Protein AF-A0A0F8ZKE1-F1 (afdb_monomer_lite)

Secondary structure (DSSP, 8-state):
--EEE--GGG--GGGSSSS-TTHHHHHHHHHHHTT-S-EEE--TTT-TTHHHHHHHHHHHHHHHHHHHT-

Structure (mmCIF, N/CA/C/O backbone):
data_AF-A0A0F8ZKE1-F1
#
_entry.id   AF-A0A0F8ZKE1-F1
#
loop_
_atom_site.group_PDB
_atom_site.id
_atom_site.type_symbol
_atom_site.label_atom_id
_atom_site.label_alt_id
_atom_site.label_comp_id
_atom_site.label_asym_id
_atom_site.label_entity_id
_atom_site.label_seq_id
_atom_site.pdbx_PDB_ins_code
_atom_site.Cartn_x
_atom_site.Cartn_y
_atom_site.Cartn_z
_atom_site.occupancy
_atom_site.B_iso_or_equiv
_atom_site.auth_seq_id
_atom_site.auth_comp_id
_atom_site.auth_asym_id
_atom_site.auth_atom_id
_atom_site.pdbx_PDB_model_num
ATOM 1 N N . MET A 1 1 ? -6.945 -8.812 4.970 1.00 84.25 1 MET A N 1
ATOM 2 C CA . MET A 1 1 ? -5.602 -9.100 4.404 1.00 84.25 1 MET A CA 1
ATOM 3 C C . MET A 1 1 ? -5.108 -7.889 3.616 1.00 84.25 1 MET A C 1
ATOM 5 O O . MET A 1 1 ? -5.920 -7.018 3.322 1.00 84.25 1 MET A O 1
ATOM 9 N N . VAL A 1 2 ? -3.805 -7.787 3.340 1.00 90.38 2 VAL A N 1
ATOM 10 C CA . VAL A 1 2 ? -3.155 -6.666 2.624 1.00 90.38 2 VAL A CA 1
ATOM 11 C C . VAL A 1 2 ? -2.247 -7.250 1.550 1.00 90.38 2 VAL A C 1
ATOM 13 O O . VAL A 1 2 ? -1.628 -8.282 1.801 1.00 90.38 2 VAL A O 1
ATOM 16 N N . LEU A 1 3 ? -2.148 -6.593 0.394 1.00 92.50 3 LEU A N 1
ATOM 17 C CA . LEU A 1 3 ? -1.267 -7.008 -0.694 1.00 92.50 3 LEU A CA 1
ATOM 18 C C . LEU A 1 3 ? -0.136 -5.997 -0.910 1.00 92.50 3 LEU A C 1
ATOM 20 O O . LEU A 1 3 ? -0.387 -4.800 -1.038 1.00 92.50 3 LEU A O 1
ATOM 24 N N . PHE A 1 4 ? 1.094 -6.500 -0.996 1.00 93.00 4 PHE A N 1
ATOM 25 C CA . PHE A 1 4 ? 2.278 -5.720 -1.347 1.00 93.00 4 PHE A CA 1
ATOM 26 C C . PHE A 1 4 ? 2.829 -6.212 -2.689 1.00 93.00 4 PHE A C 1
ATOM 28 O O . PHE A 1 4 ? 3.304 -7.342 -2.792 1.00 93.00 4 PHE A O 1
ATOM 35 N N . GLY A 1 5 ? 2.748 -5.370 -3.718 1.00 91.50 5 GLY A N 1
ATOM 36 C CA . GLY A 1 5 ? 3.404 -5.586 -5.005 1.00 91.50 5 GLY A CA 1
ATOM 37 C C . GLY A 1 5 ? 4.841 -5.088 -4.931 1.00 91.50 5 GLY A C 1
ATOM 38 O O . GLY A 1 5 ? 5.076 -3.890 -5.048 1.00 91.50 5 GLY A O 1
ATOM 39 N N . ASN A 1 6 ? 5.782 -5.994 -4.680 1.00 92.81 6 ASN A N 1
ATOM 40 C CA . ASN A 1 6 ? 7.184 -5.643 -4.467 1.00 92.81 6 ASN A CA 1
ATOM 41 C C . ASN A 1 6 ? 7.992 -5.598 -5.781 1.00 92.81 6 ASN A C 1
ATOM 43 O O . ASN A 1 6 ? 7.566 -6.156 -6.789 1.00 92.81 6 ASN A O 1
ATOM 47 N N . LYS A 1 7 ? 9.207 -5.039 -5.713 1.00 89.31 7 LYS A N 1
ATOM 48 C CA . LYS A 1 7 ? 10.192 -4.927 -6.805 1.00 89.31 7 LYS A CA 1
ATOM 49 C C . LYS A 1 7 ? 9.778 -3.986 -7.938 1.00 89.31 7 LYS A C 1
ATOM 51 O O . LYS A 1 7 ? 10.048 -4.257 -9.105 1.00 89.31 7 LYS A O 1
ATOM 56 N N . ILE A 1 8 ? 9.118 -2.879 -7.599 1.00 89.00 8 ILE A N 1
ATOM 57 C CA . ILE A 1 8 ? 8.702 -1.882 -8.603 1.00 89.00 8 ILE A CA 1
ATOM 58 C C . ILE A 1 8 ? 9.896 -1.226 -9.310 1.00 89.00 8 ILE A C 1
ATOM 60 O O . ILE A 1 8 ? 9.744 -0.720 -10.409 1.00 89.00 8 ILE A O 1
ATOM 64 N N . ASP A 1 9 ? 11.089 -1.313 -8.722 1.00 86.19 9 ASP A N 1
ATOM 65 C CA . ASP A 1 9 ? 12.363 -0.911 -9.325 1.00 86.19 9 ASP A CA 1
ATOM 66 C C . ASP A 1 9 ? 12.747 -1.716 -10.578 1.00 86.19 9 ASP A C 1
ATOM 68 O O . ASP A 1 9 ? 13.570 -1.258 -11.364 1.00 86.19 9 ASP A O 1
ATOM 72 N N . LEU A 1 10 ? 12.158 -2.900 -10.777 1.00 84.56 10 LEU A N 1
ATOM 73 C CA . LEU A 1 10 ? 12.370 -3.734 -11.966 1.00 84.56 10 LEU A CA 1
ATOM 74 C C . LEU A 1 10 ? 11.309 -3.509 -13.051 1.00 84.56 10 LEU A C 1
ATOM 76 O O . LEU A 1 10 ? 11.387 -4.125 -14.113 1.00 84.56 10 LEU A O 1
ATOM 80 N N . VAL A 1 11 ? 10.295 -2.687 -12.770 1.00 79.38 11 VAL A N 1
ATOM 81 C CA . VAL A 1 11 ? 9.227 -2.380 -13.718 1.00 79.38 11 VAL A CA 1
ATOM 82 C C . VAL A 1 11 ? 9.668 -1.183 -14.544 1.00 79.38 11 VAL A C 1
ATOM 84 O O . VAL A 1 11 ? 9.731 -0.064 -14.046 1.00 79.38 11 VAL A O 1
ATOM 87 N N . ASP A 1 12 ? 9.964 -1.421 -15.814 1.00 70.50 12 ASP A N 1
ATOM 88 C CA . ASP A 1 12 ? 10.147 -0.344 -16.776 1.00 70.50 12 ASP A CA 1
ATOM 89 C C . ASP A 1 12 ? 8.763 0.105 -17.271 1.00 70.50 12 ASP A C 1
ATOM 91 O O . ASP A 1 12 ? 8.035 -0.646 -17.926 1.00 70.50 12 ASP A O 1
ATOM 95 N N . GLU A 1 13 ? 8.364 1.326 -16.901 1.00 61.59 13 GLU A N 1
ATOM 96 C CA . GLU A 1 13 ? 7.062 1.892 -17.272 1.00 61.59 13 GLU A CA 1
ATOM 97 C C . GLU A 1 13 ? 6.880 1.940 -18.799 1.00 61.59 13 GLU A C 1
ATOM 99 O O . GLU A 1 13 ? 5.764 1.758 -19.284 1.00 61.59 13 GLU A O 1
ATOM 104 N N . ALA A 1 14 ? 7.974 2.047 -19.567 1.00 57.56 14 ALA A N 1
ATOM 105 C CA . ALA A 1 14 ? 7.937 2.032 -21.027 1.00 57.56 14 ALA A CA 1
ATOM 106 C C . ALA A 1 14 ? 7.607 0.647 -21.615 1.00 57.56 14 ALA A C 1
ATOM 108 O O . ALA A 1 14 ? 7.064 0.559 -22.718 1.00 57.56 14 ALA A O 1
ATOM 109 N N . SER A 1 15 ? 7.881 -0.449 -20.894 1.00 54.59 15 SER A N 1
ATOM 110 C CA . SER A 1 15 ? 7.528 -1.801 -21.355 1.00 54.59 15 SER A CA 1
ATOM 111 C C . SER A 1 15 ? 6.044 -2.132 -21.148 1.00 54.59 15 SER A C 1
ATOM 113 O O . SER A 1 15 ? 5.539 -3.081 -21.748 1.00 54.59 15 SER A O 1
ATOM 115 N N . LEU A 1 16 ? 5.333 -1.357 -20.319 1.00 54.25 16 LEU A N 1
ATOM 116 C CA . LEU A 1 16 ? 3.905 -1.535 -20.030 1.00 54.25 16 LEU A CA 1
ATOM 117 C C . LEU A 1 16 ? 2.981 -0.780 -21.002 1.00 54.25 16 LEU A C 1
ATOM 119 O O . LEU A 1 16 ? 1.782 -1.075 -21.054 1.00 54.25 16 LEU A O 1
ATOM 123 N N . ASP A 1 17 ? 3.527 0.145 -21.795 1.00 50.03 17 ASP A N 1
ATOM 124 C CA . ASP A 1 17 ? 2.803 0.888 -22.839 1.00 50.03 17 ASP A CA 1
ATOM 125 C C . ASP A 1 17 ? 2.663 0.088 -24.152 1.00 50.03 17 ASP A C 1
ATOM 127 O O 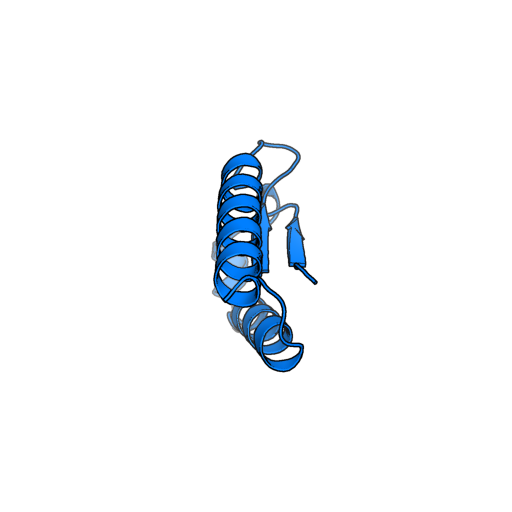. ASP A 1 17 ? 1.834 0.397 -25.010 1.00 50.03 17 ASP A O 1
ATOM 131 N N . GLY A 1 18 ? 3.403 -1.019 -24.284 1.00 48.16 18 GLY A N 1
ATOM 132 C CA . GLY A 1 18 ? 3.336 -1.971 -25.395 1.00 48.16 18 GLY A CA 1
ATOM 133 C C . GLY A 1 18 ? 2.180 -2.975 -25.292 1.00 48.16 18 GLY A C 1
ATOM 134 O O . GLY A 1 18 ? 2.399 -4.181 -25.337 1.00 48.16 18 GLY A O 1
ATOM 135 N N . GLY A 1 19 ? 0.940 -2.501 -25.155 1.00 48.38 19 GLY A N 1
ATOM 136 C CA . GLY A 1 19 ? -0.252 -3.285 -25.509 1.00 48.38 19 GLY A CA 1
ATOM 137 C C . GLY A 1 19 ? -1.016 -4.016 -24.399 1.00 48.38 19 GLY A C 1
ATOM 138 O O . GLY A 1 19 ? -2.063 -4.575 -24.711 1.00 48.38 19 GLY A O 1
ATOM 139 N N . ASN A 1 20 ? -0.597 -3.984 -23.127 1.00 49.72 20 ASN A N 1
ATOM 140 C CA . ASN A 1 20 ? -1.391 -4.530 -22.010 1.00 49.72 20 ASN A CA 1
ATOM 141 C C . ASN A 1 20 ? -1.145 -3.792 -20.676 1.00 49.72 20 ASN A C 1
ATOM 143 O O . ASN A 1 20 ? -0.840 -4.419 -19.666 1.00 49.72 20 ASN A O 1
ATOM 147 N N . SER A 1 21 ? -1.391 -2.478 -20.597 1.00 51.34 21 SER A N 1
ATOM 148 C CA . SER A 1 21 ? -1.398 -1.701 -19.330 1.00 51.34 21 SER A CA 1
ATOM 149 C C . SER A 1 21 ? -2.476 -2.138 -18.306 1.00 51.34 21 SER A C 1
ATOM 151 O O . SER A 1 21 ? -2.854 -1.388 -17.407 1.00 51.34 21 SER A O 1
ATOM 153 N N . ARG A 1 22 ? -3.015 -3.356 -18.441 1.00 54.53 22 ARG A N 1
ATOM 154 C CA . ARG A 1 22 ? -4.053 -3.964 -17.605 1.00 54.53 22 ARG A CA 1
ATOM 155 C C . ARG A 1 22 ? -3.499 -4.644 -16.358 1.00 54.53 22 ARG A C 1
ATOM 157 O O . ARG A 1 22 ? -4.280 -4.919 -15.457 1.00 54.53 22 ARG A O 1
ATOM 164 N N . ASP A 1 23 ? -2.194 -4.878 -16.253 1.00 64.50 23 ASP A N 1
ATOM 165 C CA . ASP A 1 23 ? -1.643 -5.699 -15.167 1.00 64.50 23 ASP A CA 1
ATOM 166 C C . ASP A 1 23 ? -1.837 -5.065 -13.783 1.00 64.50 23 ASP A C 1
ATOM 168 O O . ASP A 1 23 ? -2.327 -5.721 -12.863 1.00 64.50 23 ASP A O 1
ATOM 172 N N . ASN A 1 24 ? -1.591 -3.758 -13.646 1.00 69.69 24 ASN A N 1
ATOM 173 C CA . ASN A 1 24 ? -1.873 -3.047 -12.393 1.00 69.69 24 ASN A CA 1
ATOM 174 C C . ASN A 1 24 ? -3.381 -2.966 -12.098 1.00 69.69 24 ASN A C 1
ATOM 176 O O . ASN A 1 24 ? -3.792 -3.137 -10.949 1.00 69.69 24 ASN A O 1
ATOM 180 N N . ALA A 1 25 ? -4.208 -2.746 -13.126 1.00 77.81 25 ALA A N 1
ATOM 181 C CA . ALA A 1 25 ? -5.661 -2.669 -12.979 1.00 77.81 25 ALA A CA 1
ATOM 182 C C . ALA A 1 25 ? -6.266 -4.015 -12.540 1.00 77.81 25 ALA A C 1
ATOM 184 O O . ALA A 1 25 ? -7.155 -4.048 -11.690 1.00 77.81 25 ALA A O 1
ATOM 185 N N . ASN A 1 26 ? -5.742 -5.129 -13.056 1.00 84.56 26 ASN A N 1
ATOM 186 C CA . ASN A 1 26 ? -6.161 -6.481 -12.693 1.00 84.56 26 ASN A CA 1
ATOM 187 C C . ASN A 1 26 ? -5.849 -6.790 -11.225 1.00 84.56 26 ASN A C 1
ATOM 189 O O . ASN A 1 26 ? -6.692 -7.340 -10.519 1.00 84.56 26 ASN A O 1
ATOM 193 N N . VAL A 1 27 ? -4.660 -6.412 -10.743 1.00 86.50 27 VAL A N 1
ATOM 194 C CA . VAL A 1 27 ? -4.272 -6.634 -9.341 1.00 86.50 27 VAL A CA 1
ATOM 195 C C . VAL A 1 27 ? -5.086 -5.750 -8.395 1.00 86.50 27 VAL A C 1
ATOM 197 O O . VAL A 1 27 ? -5.498 -6.202 -7.325 1.00 86.50 27 VAL A O 1
ATOM 200 N N . GLU A 1 28 ? -5.377 -4.509 -8.792 1.00 86.94 28 GLU A N 1
ATOM 201 C CA . GLU A 1 28 ? -6.249 -3.633 -8.012 1.00 86.94 28 GLU A CA 1
ATOM 202 C C . GLU A 1 28 ? -7.683 -4.178 -7.941 1.00 86.94 28 GLU A C 1
ATOM 204 O O . GLU A 1 28 ? -8.281 -4.201 -6.862 1.00 86.94 28 GLU A O 1
ATOM 209 N N . GLN A 1 29 ? -8.221 -4.669 -9.062 1.00 89.81 29 GLN A N 1
ATOM 210 C CA . GLN A 1 29 ? -9.541 -5.294 -9.101 1.00 89.81 29 GLN A CA 1
ATOM 211 C C . GLN A 1 29 ? -9.579 -6.562 -8.243 1.00 89.81 29 GLN A C 1
ATOM 213 O O . GLN A 1 29 ? -10.459 -6.704 -7.399 1.00 89.81 29 GLN A O 1
ATOM 218 N N . PHE A 1 30 ? -8.565 -7.422 -8.353 1.00 91.12 30 PHE A N 1
ATOM 219 C CA . PHE A 1 30 ? -8.428 -8.611 -7.514 1.00 91.12 30 PHE A CA 1
ATOM 220 C C . PHE A 1 30 ? -8.417 -8.264 -6.018 1.00 91.12 30 PHE A C 1
ATOM 222 O O . PHE A 1 30 ? -9.092 -8.917 -5.218 1.00 91.12 30 PHE A O 1
ATOM 229 N N . ALA A 1 31 ? -7.682 -7.221 -5.622 1.00 92.25 31 ALA A N 1
ATOM 230 C CA . ALA A 1 31 ? -7.638 -6.778 -4.232 1.00 92.25 31 ALA A CA 1
ATOM 231 C C . ALA A 1 31 ? -9.012 -6.289 -3.738 1.00 92.25 31 ALA A C 1
ATOM 233 O O . ALA A 1 31 ? -9.378 -6.558 -2.590 1.00 92.25 31 ALA A O 1
ATOM 234 N N . LYS A 1 32 ? -9.785 -5.609 -4.597 1.00 90.12 32 LYS A N 1
ATOM 235 C CA . LYS A 1 32 ? -11.159 -5.172 -4.297 1.00 90.12 32 LYS A CA 1
ATOM 236 C C . LYS A 1 32 ? -12.106 -6.362 -4.154 1.00 90.12 32 LYS A C 1
ATOM 238 O O . LYS A 1 32 ? -12.790 -6.460 -3.135 1.00 90.12 32 LYS A O 1
ATOM 243 N N . ASP A 1 33 ? -12.088 -7.287 -5.10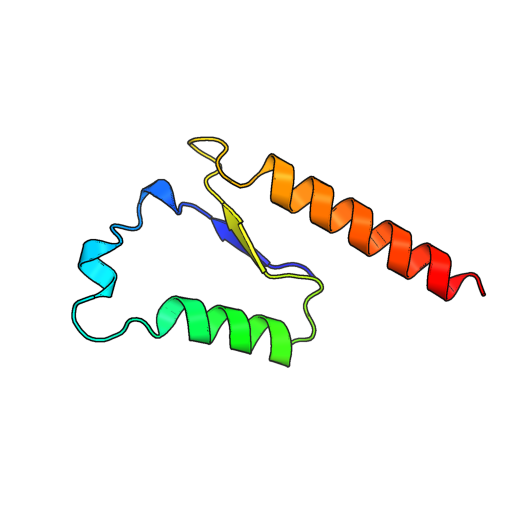9 1.00 94.94 33 ASP A N 1
ATOM 244 C CA . ASP A 1 33 ? -12.970 -8.462 -5.136 1.00 94.94 33 ASP A CA 1
ATOM 245 C C . ASP A 1 33 ? -12.757 -9.361 -3.907 1.00 94.94 33 ASP A C 1
ATOM 247 O O . ASP A 1 33 ? -13.708 -9.897 -3.336 1.00 94.94 33 ASP A O 1
ATOM 251 N N . ASN A 1 34 ? -11.513 -9.449 -3.426 1.00 95.00 34 ASN A N 1
ATOM 252 C CA . ASN A 1 34 ? -11.138 -10.218 -2.238 1.00 95.00 34 ASN A CA 1
ATOM 253 C C . ASN A 1 34 ? -11.176 -9.406 -0.929 1.00 95.00 34 ASN A C 1
ATOM 255 O O . ASN A 1 34 ? -10.730 -9.890 0.115 1.00 95.00 34 ASN A O 1
ATOM 259 N N . LYS A 1 35 ? -11.710 -8.176 -0.957 1.00 93.06 35 LYS A N 1
ATOM 260 C CA . LYS A 1 35 ? -11.878 -7.296 0.215 1.00 93.06 35 LYS A CA 1
ATOM 261 C C . LYS A 1 35 ? -10.578 -7.073 0.996 1.00 93.06 35 LYS A C 1
ATOM 263 O O . LYS A 1 35 ? -10.551 -7.084 2.232 1.00 93.06 35 LYS A O 1
ATOM 268 N N . PHE A 1 36 ? -9.470 -6.885 0.288 1.00 93.38 36 PHE A N 1
ATOM 269 C CA . PHE A 1 36 ? -8.213 -6.528 0.929 1.00 93.38 36 PHE A CA 1
ATOM 270 C C . PHE A 1 36 ? -8.276 -5.100 1.477 1.00 93.38 36 PHE A C 1
ATOM 272 O O . PHE A 1 36 ? -8.878 -4.201 0.898 1.00 93.38 36 PHE A O 1
ATOM 279 N N . ILE A 1 37 ? -7.607 -4.880 2.608 1.00 90.19 37 ILE A N 1
ATOM 280 C CA . ILE A 1 37 ? -7.532 -3.579 3.292 1.00 90.19 37 ILE A CA 1
ATOM 281 C C . ILE A 1 37 ? -6.772 -2.562 2.421 1.00 90.19 37 ILE A C 1
ATOM 283 O O . ILE A 1 37 ? -6.977 -1.346 2.518 1.00 90.19 37 ILE A 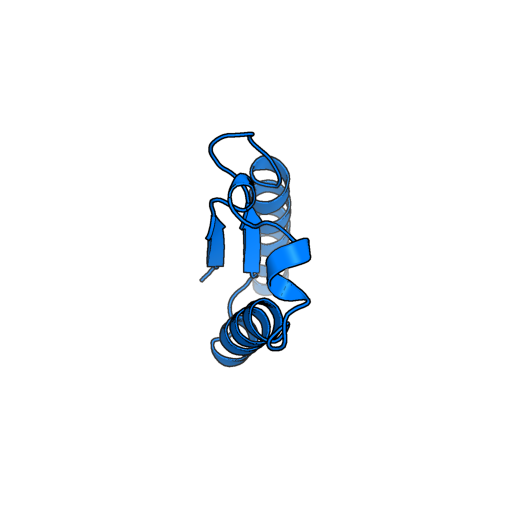O 1
ATOM 287 N N . GLY A 1 38 ? -5.882 -3.053 1.560 1.00 88.06 38 GLY A N 1
ATOM 288 C CA . GLY A 1 38 ? -5.201 -2.263 0.550 1.00 88.06 38 GLY A CA 1
ATOM 289 C C . GLY A 1 38 ? -4.276 -3.105 -0.318 1.00 88.06 38 GLY A C 1
ATOM 290 O O . GLY A 1 38 ? -3.898 -4.221 0.051 1.00 88.06 38 GLY A O 1
ATOM 291 N N . TYR A 1 39 ? -3.919 -2.518 -1.451 1.00 92.75 39 TYR A N 1
ATOM 292 C CA . TYR A 1 39 ? -2.859 -2.959 -2.338 1.00 92.75 39 TYR A CA 1
ATOM 293 C C . TYR A 1 39 ? -1.842 -1.821 -2.445 1.00 92.75 39 TYR A C 1
ATOM 295 O O . TYR A 1 39 ? -2.227 -0.684 -2.717 1.00 92.75 39 TYR A O 1
ATOM 303 N N . TYR A 1 40 ? -0.572 -2.116 -2.176 1.00 92.38 40 TYR A N 1
ATOM 304 C CA . TYR A 1 40 ? 0.505 -1.129 -2.176 1.00 92.38 40 TYR A CA 1
ATOM 305 C C . TYR A 1 40 ? 1.668 -1.622 -3.026 1.00 92.38 40 TYR A C 1
ATOM 307 O O . TYR A 1 40 ? 2.084 -2.773 -2.905 1.00 92.38 40 TYR A O 1
ATOM 315 N N . LYS A 1 41 ? 2.196 -0.745 -3.874 1.00 91.31 41 LYS A N 1
ATOM 316 C CA . LYS A 1 41 ? 3.387 -1.006 -4.681 1.00 91.31 41 LYS A CA 1
ATOM 317 C C . LYS A 1 41 ? 4.620 -0.530 -3.918 1.00 91.31 41 LYS A C 1
ATOM 319 O O . LYS A 1 41 ? 4.600 0.569 -3.372 1.00 91.31 41 LYS A O 1
ATOM 324 N N . THR A 1 42 ? 5.650 -1.365 -3.840 1.00 94.12 42 THR A N 1
ATOM 325 C CA . THR A 1 42 ? 6.859 -1.089 -3.057 1.00 94.12 42 THR A CA 1
ATOM 326 C C . THR A 1 42 ? 8.117 -1.600 -3.751 1.00 94.12 42 THR A C 1
ATOM 328 O O . THR A 1 42 ? 8.074 -2.547 -4.536 1.00 94.12 42 THR A O 1
ATOM 331 N N . SER A 1 43 ? 9.268 -1.053 -3.382 1.00 94.06 43 SER A N 1
ATOM 332 C CA . SER A 1 43 ? 10.569 -1.678 -3.590 1.00 94.06 43 SER A CA 1
ATOM 333 C C . SER A 1 43 ? 11.267 -1.836 -2.248 1.00 94.06 43 SER A C 1
ATOM 335 O O . SER A 1 43 ? 11.665 -0.866 -1.612 1.00 94.06 43 SER A O 1
ATOM 337 N N . ALA A 1 44 ? 11.451 -3.080 -1.811 1.00 93.75 44 ALA A N 1
ATOM 338 C CA . ALA A 1 44 ? 12.274 -3.370 -0.641 1.00 93.75 44 ALA A CA 1
ATOM 339 C C . ALA A 1 44 ? 13.767 -3.068 -0.872 1.00 93.75 44 ALA A C 1
ATOM 341 O O . ALA A 1 44 ? 14.494 -2.879 0.098 1.00 93.75 44 ALA A O 1
ATOM 342 N N . LEU A 1 45 ? 14.219 -3.037 -2.133 1.00 93.44 45 LEU A N 1
ATOM 343 C CA . LEU A 1 45 ? 15.610 -2.755 -2.485 1.00 93.44 45 LEU A CA 1
ATOM 344 C C . LEU A 1 45 ? 15.930 -1.266 -2.323 1.00 93.44 45 LEU A C 1
ATOM 346 O O . LEU A 1 45 ? 16.940 -0.924 -1.715 1.00 93.44 45 LEU A O 1
ATOM 350 N N . THR A 1 46 ? 15.071 -0.390 -2.849 1.00 92.81 46 THR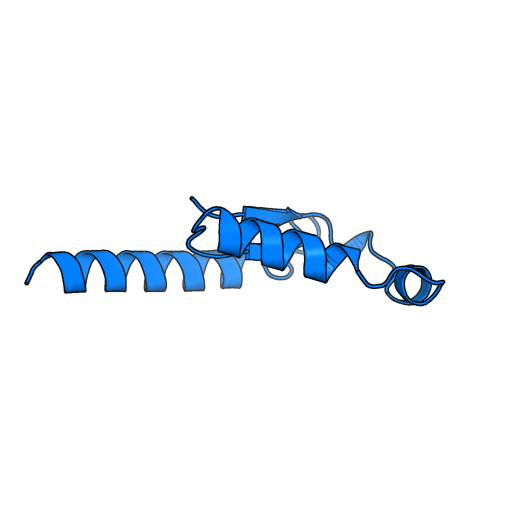 A N 1
ATOM 351 C CA . THR A 1 46 ? 15.273 1.068 -2.779 1.00 92.81 46 THR A CA 1
ATOM 352 C C . THR A 1 46 ? 14.613 1.700 -1.553 1.00 92.81 46 THR A C 1
ATOM 354 O O . THR A 1 46 ? 14.914 2.837 -1.203 1.00 92.81 46 THR A O 1
ATOM 357 N N . GLY A 1 47 ? 13.715 0.969 -0.888 1.00 92.69 47 GLY A N 1
ATOM 358 C CA . GLY A 1 47 ? 12.862 1.476 0.186 1.00 92.69 47 GLY A CA 1
ATOM 359 C C . GLY A 1 47 ? 11.610 2.204 -0.312 1.00 92.69 47 GLY A C 1
ATOM 360 O O . GLY A 1 47 ? 10.791 2.622 0.511 1.00 92.69 47 GLY A O 1
ATOM 361 N N . ASP A 1 48 ? 11.436 2.336 -1.630 1.00 93.69 48 ASP A N 1
ATOM 362 C CA . ASP A 1 48 ? 10.326 3.075 -2.223 1.00 93.69 48 ASP A CA 1
ATOM 363 C C . ASP A 1 48 ? 8.968 2.465 -1.841 1.00 93.69 48 ASP A C 1
ATOM 365 O O . ASP A 1 48 ? 8.771 1.246 -1.859 1.00 93.69 48 ASP A O 1
ATOM 369 N N . GLY A 1 49 ? 8.036 3.318 -1.423 1.00 92.62 49 GLY A N 1
ATOM 370 C CA . GLY A 1 49 ? 6.686 2.953 -0.994 1.00 92.62 49 GLY A CA 1
ATOM 371 C C . GLY A 1 49 ? 6.583 2.094 0.275 1.00 92.62 49 GLY A C 1
ATOM 372 O O . GLY A 1 49 ? 5.481 1.944 0.801 1.00 92.62 49 GLY A O 1
ATOM 373 N N . VAL A 1 50 ? 7.680 1.541 0.814 1.00 94.75 50 VAL A N 1
ATOM 374 C CA . VAL A 1 50 ? 7.640 0.593 1.945 1.00 94.75 50 VAL A CA 1
ATOM 375 C C . VAL A 1 50 ? 7.115 1.272 3.206 1.00 94.75 50 VAL A C 1
ATOM 377 O O . VAL A 1 50 ? 6.108 0.847 3.774 1.00 94.75 50 VAL A O 1
ATOM 380 N N . ILE A 1 51 ? 7.773 2.350 3.643 1.00 95.19 51 ILE A N 1
ATOM 381 C CA . ILE A 1 51 ? 7.412 3.049 4.885 1.00 95.19 51 ILE A CA 1
ATOM 382 C C . ILE A 1 51 ? 5.981 3.590 4.800 1.00 95.19 51 ILE A C 1
ATOM 384 O O . ILE A 1 51 ? 5.209 3.469 5.755 1.00 95.19 51 ILE A O 1
ATOM 388 N N . ASP A 1 52 ? 5.609 4.154 3.655 1.00 93.62 52 ASP A N 1
ATOM 389 C CA . ASP A 1 52 ? 4.292 4.756 3.470 1.00 93.62 52 ASP A CA 1
ATOM 390 C C . ASP A 1 52 ? 3.182 3.706 3.437 1.00 93.62 52 ASP A C 1
ATOM 392 O O . ASP A 1 52 ? 2.150 3.892 4.088 1.00 93.62 52 ASP A O 1
ATOM 396 N N . ALA A 1 53 ? 3.409 2.555 2.799 1.00 94.12 53 ALA A N 1
ATOM 397 C CA . ALA A 1 53 ? 2.456 1.452 2.811 1.00 94.12 53 ALA A CA 1
ATOM 398 C C . ALA A 1 53 ? 2.182 0.947 4.240 1.00 94.12 53 ALA A C 1
ATOM 400 O O . ALA A 1 53 ? 1.023 0.734 4.613 1.00 94.12 53 ALA A O 1
ATOM 401 N N . PHE A 1 54 ? 3.217 0.836 5.080 1.00 94.62 54 PHE A N 1
ATOM 402 C CA . PHE A 1 54 ? 3.046 0.467 6.488 1.00 94.62 54 PHE A CA 1
ATOM 403 C C . PHE A 1 54 ? 2.341 1.555 7.307 1.00 94.62 54 PHE A C 1
ATOM 405 O O . PHE A 1 54 ? 1.432 1.235 8.076 1.00 94.62 54 PHE A O 1
ATOM 412 N N . LYS A 1 55 ? 2.676 2.839 7.122 1.00 95.38 55 LYS A N 1
ATOM 413 C CA . LYS A 1 55 ? 1.973 3.950 7.796 1.00 95.38 55 LYS A CA 1
ATOM 414 C C . LYS A 1 55 ? 0.481 3.959 7.463 1.00 95.38 55 LYS A C 1
ATOM 416 O O . LYS A 1 55 ? -0.354 4.083 8.363 1.00 95.38 55 LYS A O 1
ATOM 421 N N . VAL A 1 56 ? 0.134 3.803 6.185 1.00 93.75 56 VAL A N 1
ATOM 422 C CA . VAL A 1 56 ? -1.265 3.751 5.738 1.00 93.75 56 VAL A CA 1
ATOM 423 C C . VAL A 1 56 ? -1.969 2.528 6.321 1.00 93.75 56 VAL A C 1
ATOM 425 O O . VAL A 1 56 ? -3.098 2.651 6.799 1.00 93.75 56 VAL A O 1
ATOM 428 N N . LEU A 1 57 ? -1.309 1.368 6.339 1.00 93.69 57 LEU A N 1
ATOM 429 C CA . LEU A 1 57 ? -1.860 0.157 6.938 1.00 93.69 57 LEU A CA 1
ATOM 430 C C . LEU A 1 57 ? -2.169 0.344 8.427 1.00 93.69 57 LEU A C 1
ATOM 432 O O . LEU A 1 57 ? -3.298 0.089 8.845 1.00 93.69 57 LEU A O 1
ATOM 436 N N . VAL A 1 58 ? -1.209 0.835 9.214 1.00 94.69 58 VAL A N 1
ATOM 437 C CA . VAL A 1 58 ? -1.397 1.078 10.654 1.00 94.69 58 VAL A CA 1
ATOM 438 C C . VAL A 1 58 ? -2.556 2.044 10.888 1.00 94.69 58 VAL A C 1
ATOM 440 O O . VAL A 1 58 ? -3.432 1.771 11.708 1.00 94.69 58 VAL A O 1
ATOM 443 N N . LYS A 1 59 ? -2.628 3.136 10.116 1.00 94.19 59 LYS A N 1
ATOM 444 C CA . LYS A 1 59 ? -3.721 4.111 10.215 1.00 94.19 59 LYS A CA 1
ATOM 445 C C . LYS A 1 59 ? -5.087 3.493 9.890 1.00 94.19 59 LYS A C 1
ATOM 447 O O . LYS A 1 59 ? -6.061 3.779 10.584 1.00 94.19 59 LYS A O 1
ATOM 452 N N . LYS A 1 60 ? -5.173 2.638 8.863 1.00 92.12 60 LYS A N 1
ATOM 453 C CA . LYS A 1 60 ? -6.411 1.924 8.505 1.00 92.12 60 LYS A CA 1
ATOM 454 C C . LYS A 1 60 ? -6.834 0.941 9.592 1.00 92.12 60 LYS A C 1
ATOM 456 O O . LYS A 1 60 ? -7.997 0.947 9.979 1.00 92.12 60 LYS A O 1
ATOM 461 N N . LEU A 1 61 ? -5.904 0.139 10.110 1.00 92.12 61 LEU A N 1
ATOM 462 C CA . LEU A 1 61 ? -6.183 -0.808 11.193 1.00 92.12 61 LEU A CA 1
ATOM 463 C C . LEU A 1 61 ? -6.663 -0.089 12.455 1.00 92.12 61 LEU A C 1
ATOM 465 O O . LEU A 1 61 ? -7.648 -0.510 13.055 1.00 92.12 61 LEU A O 1
ATOM 469 N N . TYR A 1 62 ? -6.027 1.031 12.808 1.00 94.44 62 TYR A N 1
ATOM 470 C CA . TYR A 1 62 ? -6.455 1.864 13.928 1.00 94.44 62 TYR A CA 1
ATOM 471 C C . TYR A 1 62 ? -7.885 2.387 13.744 1.00 94.44 62 TYR A C 1
ATOM 473 O O . TYR A 1 62 ? -8.693 2.294 14.664 1.00 94.44 62 TYR A O 1
ATOM 481 N N . MET A 1 63 ? -8.228 2.900 12.556 1.00 93.31 63 MET A N 1
ATOM 482 C CA . MET A 1 63 ? -9.590 3.370 12.280 1.00 93.31 63 MET A CA 1
ATOM 483 C C . MET A 1 63 ? -10.622 2.245 12.345 1.00 93.31 63 MET A C 1
ATOM 485 O O . MET A 1 63 ? -11.673 2.442 12.943 1.00 93.31 63 MET A O 1
ATOM 489 N N . ILE A 1 64 ? -10.321 1.072 11.780 1.00 90.50 64 ILE A N 1
ATOM 490 C CA . ILE A 1 64 ? -11.213 -0.093 11.845 1.00 90.50 64 ILE A CA 1
ATOM 491 C C . ILE A 1 64 ? -11.454 -0.483 13.306 1.00 90.50 64 ILE A C 1
ATOM 493 O O . ILE A 1 64 ? -12.602 -0.599 13.718 1.00 90.50 64 ILE A O 1
ATOM 497 N N . ALA A 1 65 ? -10.392 -0.613 14.106 1.00 93.12 65 ALA A N 1
ATOM 498 C CA . ALA A 1 65 ? -10.510 -0.958 15.520 1.00 93.12 65 ALA A CA 1
ATOM 499 C C . ALA A 1 65 ? -11.323 0.081 16.306 1.00 93.12 65 ALA A C 1
ATOM 501 O O . ALA A 1 65 ? -12.183 -0.288 17.100 1.00 93.12 65 ALA A O 1
ATOM 502 N N . LYS A 1 66 ? -11.087 1.375 16.048 1.00 93.62 66 LYS A N 1
ATOM 503 C CA . LYS A 1 66 ? -11.820 2.472 16.688 1.00 93.62 66 LYS A CA 1
ATOM 504 C C . LYS A 1 66 ? -13.304 2.482 16.314 1.00 93.62 66 LYS A C 1
ATOM 506 O O . LYS A 1 66 ? -14.123 2.810 17.159 1.00 93.62 66 LYS A O 1
ATOM 511 N N . ILE A 1 67 ? -13.659 2.160 15.071 1.00 87.38 67 ILE A N 1
ATOM 512 C CA . ILE A 1 67 ? -15.063 2.080 14.641 1.00 87.38 67 ILE A CA 1
ATOM 513 C C . ILE A 1 67 ? -15.746 0.874 15.291 1.00 87.38 67 ILE A C 1
ATOM 515 O O . ILE A 1 67 ? -16.847 1.020 15.797 1.00 87.38 67 ILE A O 1
ATOM 519 N N . SER A 1 68 ? -15.078 -0.282 15.337 1.00 80.75 68 SER A N 1
ATOM 520 C CA . SER A 1 68 ? -15.626 -1.509 15.931 1.00 80.75 68 SER A CA 1
ATOM 521 C C . SER A 1 68 ? -15.776 -1.471 17.456 1.00 80.75 68 SER A C 1
ATOM 523 O O . SER A 1 68 ? -16.371 -2.380 18.024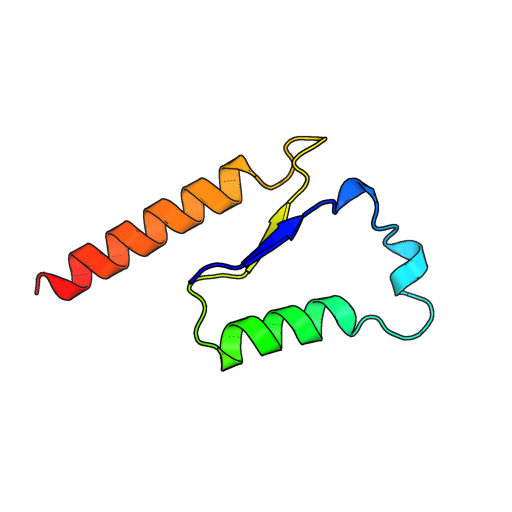 1.00 80.75 68 SER A O 1
ATOM 525 N N . SER A 1 69 ? -15.187 -0.479 18.132 1.00 75.56 69 SER A N 1
ATOM 526 C CA . SER A 1 69 ? -15.352 -0.273 19.577 1.00 75.56 69 SER A CA 1
ATOM 527 C C . SER A 1 69 ? -16.596 0.544 19.959 1.00 75.56 69 SER A C 1
ATOM 529 O O . SER A 1 69 ? -16.800 0.781 21.149 1.00 75.56 69 SER A O 1
ATOM 531 N N . PHE A 1 70 ? -17.393 0.980 18.977 1.00 53.56 70 PHE A N 1
ATOM 532 C CA . PHE A 1 70 ? -18.716 1.594 19.153 1.00 53.56 70 PHE A CA 1
ATOM 533 C C . PHE A 1 70 ? -19.813 0.623 18.715 1.00 53.56 70 PHE A C 1
ATOM 535 O O . PHE A 1 7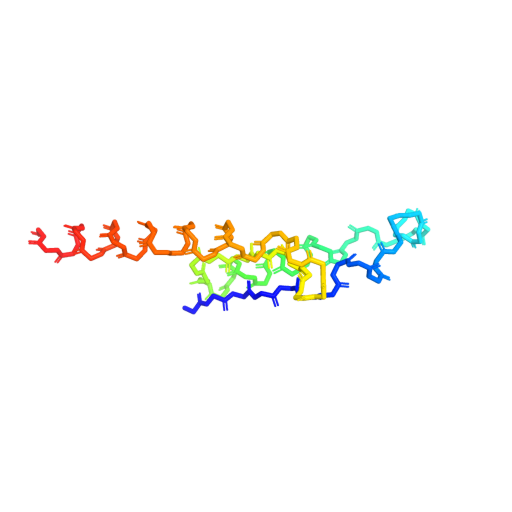0 ? -20.916 0.715 19.296 1.00 53.56 70 PHE A O 1
#

Organism: NCBI:txid412755

InterPro domains:
  IPR001806 Small GTPase [PF00071] (1-61)
  IPR027417 P-loop containing nucleoside triphosphate hydrolase [G3DSA:3.40.50.300] (1-64)
  IPR027417 P-loop containing nucleoside triphosphate hydrolase [SSF52540] (1-62)

Sequence (70 aa):
MVLFGNKIDLVDEASLDGGNSRDNANVEQFAKDNKFIGYYKTSALTGDGVIDAFKVLVKKLYMIAKISSF

pLDDT: mean 83.94, std 14.74, range [48.16, 95.38]

Radius of gyration: 14.6 Å; chains: 1; bounding box: 34×15×45 Å

Foldseek 3Di:
DEAEAEDCVPDDPVVCVPPHVCPVVVVQVVCVVVVHLYYWYAYPVVRRRVVVVVVSVVVSVVVVVVVVVD